Protein AF-A0A8S2STT7-F1 (afdb_monomer_lite)

pLDDT: mean 87.29, std 14.63, range [44.44, 97.62]

Organism: NCBI:txid392030

InterPro domains:
  IPR040108 Laa1/Sip1/HEATR5 [PTHR21663] (1-64)

Structure (mmCIF, N/CA/C/O backbone):
data_AF-A0A8S2STT7-F1
#
_entry.id   AF-A0A8S2STT7-F1
#
loop_
_atom_site.group_PDB
_atom_site.id
_atom_site.type_symbol
_atom_site.label_atom_id
_atom_site.label_alt_id
_atom_site.label_comp_id
_atom_site.label_asym_id
_atom_site.label_entity_id
_atom_site.label_seq_id
_atom_site.pdbx_PDB_ins_code
_atom_site.Cartn_x
_atom_site.Cartn_y
_atom_site.Cartn_z
_atom_site.occupancy
_atom_site.B_iso_or_equiv
_atom_site.auth_seq_id
_atom_site.auth_comp_id
_atom_site.auth_asym_id
_atom_site.auth_atom_id
_atom_site.pdbx_PDB_model_num
ATOM 1 N N . ASN A 1 1 ? -7.115 -4.067 19.451 1.00 57.41 1 ASN A N 1
ATOM 2 C CA . ASN A 1 1 ? -6.473 -3.173 18.471 1.00 57.41 1 ASN A CA 1
ATOM 3 C C . ASN A 1 1 ? -7.446 -2.845 17.380 1.00 57.41 1 ASN A C 1
ATOM 5 O O . ASN A 1 1 ? -7.914 -3.758 16.706 1.00 57.41 1 ASN A O 1
ATOM 9 N N . ASP A 1 2 ? -7.751 -1.565 17.239 1.00 84.44 2 ASP A N 1
ATOM 10 C CA . ASP A 1 2 ? -8.520 -1.063 16.114 1.00 84.44 2 ASP A CA 1
ATOM 11 C C . ASP A 1 2 ? -7.585 -0.973 14.895 1.00 84.44 2 ASP A C 1
ATOM 13 O O . ASP A 1 2 ? -6.484 -0.424 14.979 1.00 84.44 2 ASP A O 1
ATOM 17 N N . ILE A 1 3 ? -7.981 -1.550 13.757 1.00 90.81 3 ILE A N 1
ATOM 18 C CA . ILE A 1 3 ? -7.179 -1.498 12.522 1.00 90.81 3 ILE A CA 1
ATOM 19 C C . ILE A 1 3 ? -6.908 -0.049 12.098 1.00 90.81 3 ILE A C 1
ATOM 21 O O . ILE A 1 3 ? -5.843 0.243 11.550 1.00 90.81 3 ILE A O 1
ATOM 25 N N . ARG A 1 4 ? -7.823 0.868 12.434 1.00 91.62 4 ARG A N 1
ATOM 26 C CA . ARG A 1 4 ? -7.716 2.299 12.135 1.00 91.62 4 ARG A CA 1
ATOM 27 C C . ARG A 1 4 ? -6.529 2.956 12.838 1.00 91.62 4 ARG A C 1
ATOM 29 O O . ARG A 1 4 ? -5.896 3.826 12.252 1.00 91.62 4 ARG A O 1
ATOM 36 N N . GLU A 1 5 ? -6.164 2.503 14.039 1.00 94.44 5 GLU A N 1
ATOM 37 C CA . GLU A 1 5 ? -5.009 3.037 14.780 1.00 94.44 5 GLU A CA 1
ATOM 38 C C . GLU A 1 5 ? -3.677 2.656 14.120 1.00 94.44 5 GLU A C 1
ATOM 40 O O . GLU A 1 5 ? -2.720 3.429 14.124 1.00 94.44 5 GLU A O 1
ATOM 45 N N . CYS A 1 6 ? -3.603 1.459 13.532 1.00 95.44 6 CYS A N 1
ATOM 46 C CA . CYS A 1 6 ? -2.376 0.948 12.916 1.00 95.44 6 CYS A CA 1
ATOM 47 C C . CYS A 1 6 ? -2.281 1.253 11.414 1.00 95.44 6 CYS A C 1
ATOM 49 O O . CYS A 1 6 ? -1.191 1.180 10.839 1.00 95.44 6 CYS A O 1
ATOM 51 N N . GLN A 1 7 ? -3.397 1.588 10.765 1.00 96.81 7 GLN A N 1
ATOM 52 C CA . GLN A 1 7 ? -3.476 1.795 9.324 1.00 96.81 7 GLN A CA 1
ATOM 53 C C . GLN A 1 7 ? -2.451 2.798 8.773 1.00 96.81 7 GLN A C 1
ATOM 55 O O . GLN A 1 7 ? -1.808 2.444 7.783 1.00 96.81 7 GLN A O 1
ATOM 60 N N . PRO A 1 8 ? -2.223 3.989 9.367 1.00 96.12 8 PRO A N 1
ATOM 61 C CA . PRO A 1 8 ? -1.250 4.943 8.830 1.00 96.12 8 PRO A CA 1
ATOM 62 C C . PRO A 1 8 ? 0.153 4.340 8.691 1.00 96.12 8 PRO A C 1
ATOM 64 O O . PRO A 1 8 ? 0.809 4.516 7.665 1.00 96.12 8 PRO A O 1
ATOM 67 N N . ARG A 1 9 ? 0.574 3.541 9.681 1.00 97.00 9 ARG A N 1
ATOM 68 C CA . ARG A 1 9 ? 1.868 2.848 9.678 1.00 97.00 9 ARG A CA 1
ATOM 69 C C . ARG A 1 9 ? 1.939 1.769 8.598 1.00 97.00 9 ARG A C 1
ATOM 71 O O . ARG A 1 9 ? 2.961 1.631 7.934 1.00 97.00 9 ARG A O 1
ATOM 78 N N . ILE A 1 10 ? 0.862 1.007 8.405 1.00 96.62 10 ILE A N 1
ATOM 79 C CA . ILE A 1 10 ? 0.809 -0.036 7.369 1.00 96.62 10 ILE A CA 1
ATOM 80 C C . ILE A 1 10 ? 0.830 0.603 5.974 1.00 96.62 10 ILE A C 1
ATOM 82 O O . ILE A 1 10 ? 1.567 0.140 5.102 1.00 96.62 10 ILE A O 1
ATOM 86 N N . VAL A 1 11 ? 0.076 1.691 5.767 1.00 97.00 11 VAL A N 1
ATOM 87 C CA . VAL A 1 11 ? 0.108 2.469 4.518 1.00 97.00 11 VAL A CA 1
ATOM 88 C C . VAL A 1 11 ? 1.526 2.957 4.249 1.00 97.00 11 VAL A C 1
ATOM 90 O O . VAL A 1 11 ? 2.037 2.740 3.155 1.00 97.00 11 VAL A O 1
ATOM 93 N N . GLU A 1 12 ? 2.196 3.556 5.234 1.00 96.06 12 GLU A N 1
ATOM 94 C CA . GLU A 1 12 ? 3.575 4.023 5.080 1.00 96.06 12 GLU A CA 1
ATOM 95 C C . GLU A 1 12 ? 4.524 2.896 4.645 1.00 96.06 12 GLU A C 1
ATOM 97 O O . GLU A 1 12 ? 5.242 3.050 3.654 1.00 96.06 12 GLU A O 1
ATOM 102 N N . GLN A 1 13 ? 4.486 1.745 5.322 1.00 96.38 13 GLN A N 1
ATOM 103 C CA . GLN A 1 13 ? 5.330 0.591 4.996 1.00 96.38 13 GLN A CA 1
ATOM 104 C C . GLN A 1 13 ? 5.073 0.062 3.579 1.00 96.38 13 GLN A C 1
ATOM 106 O O . GLN A 1 13 ? 6.018 -0.203 2.833 1.00 96.38 13 GLN A O 1
ATOM 111 N N . LEU A 1 14 ? 3.805 -0.053 3.170 1.00 96.00 14 LEU A N 1
ATOM 112 C CA . LEU A 1 14 ? 3.444 -0.461 1.810 1.00 96.00 14 LEU A CA 1
ATOM 113 C C . LEU A 1 14 ? 3.910 0.575 0.777 1.00 96.00 14 LEU A C 1
ATOM 115 O O . LE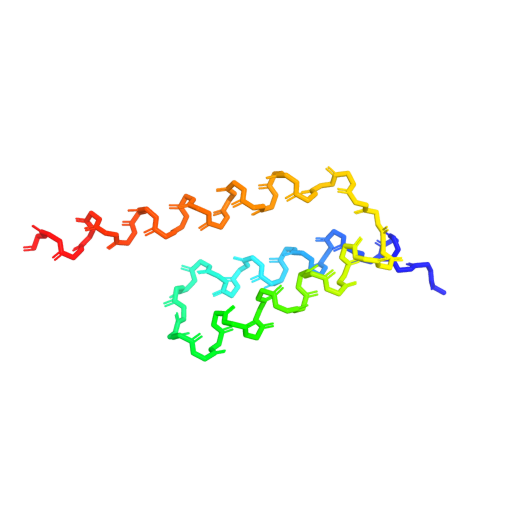U A 1 14 ? 4.459 0.205 -0.261 1.00 96.00 14 LEU A O 1
ATOM 119 N N . MET A 1 15 ? 3.774 1.869 1.072 1.00 94.75 15 MET A N 1
ATOM 120 C CA . MET A 1 15 ? 4.211 2.949 0.182 1.00 94.75 15 MET A CA 1
ATOM 121 C C . MET A 1 15 ? 5.735 3.068 0.073 1.00 94.75 15 MET A C 1
ATOM 123 O O . MET A 1 15 ? 6.237 3.493 -0.968 1.00 94.75 15 MET A O 1
ATOM 127 N N . GLN A 1 16 ? 6.497 2.678 1.096 1.00 93.50 16 GLN A N 1
ATOM 128 C CA . GLN A 1 16 ? 7.950 2.516 0.978 1.00 93.50 16 GLN A CA 1
ATOM 129 C C . GLN A 1 16 ? 8.296 1.417 -0.032 1.00 93.50 16 GLN A C 1
ATOM 131 O O . GLN A 1 16 ? 9.138 1.634 -0.899 1.00 93.50 16 GLN A O 1
ATOM 136 N N . GLN A 1 17 ? 7.587 0.282 -0.002 1.00 92.56 17 GLN A N 1
ATOM 137 C CA . GLN A 1 17 ? 7.785 -0.777 -0.997 1.00 92.56 17 GLN A CA 1
ATOM 138 C C . GLN A 1 17 ? 7.465 -0.299 -2.416 1.00 92.56 17 GLN A C 1
ATOM 140 O O . GLN A 1 17 ? 8.210 -0.614 -3.339 1.00 92.56 17 GLN A O 1
ATOM 145 N N . VAL A 1 18 ? 6.411 0.507 -2.599 1.00 90.50 18 VAL A N 1
ATOM 146 C CA . VAL A 1 18 ? 6.073 1.102 -3.906 1.00 90.50 18 VAL A CA 1
ATOM 147 C C . VAL A 1 18 ? 7.208 1.982 -4.440 1.00 90.50 18 VAL A C 1
ATOM 149 O O . VAL A 1 18 ? 7.507 1.898 -5.628 1.00 90.50 18 VAL A O 1
ATOM 152 N N . GLN A 1 19 ? 7.874 2.771 -3.589 1.00 88.56 19 GLN A N 1
ATOM 153 C CA . GLN A 1 19 ? 8.952 3.691 -3.992 1.00 88.56 19 GLN A CA 1
ATOM 154 C C . GLN A 1 19 ? 10.196 2.990 -4.551 1.00 88.56 19 GLN A C 1
ATOM 156 O O . GLN A 1 19 ? 10.800 3.498 -5.492 1.00 88.56 19 GLN A O 1
ATOM 161 N N . TYR A 1 20 ? 10.540 1.792 -4.067 1.00 87.81 20 TYR A N 1
ATOM 162 C CA . TYR A 1 20 ? 11.597 0.975 -4.691 1.00 87.81 20 TYR A CA 1
ATOM 163 C C . TYR A 1 20 ? 11.220 0.515 -6.115 1.00 87.81 20 TYR A C 1
ATOM 165 O O . TYR A 1 20 ? 12.055 0.056 -6.896 1.00 87.81 20 TYR A O 1
ATOM 173 N N . GLY A 1 21 ? 9.945 0.674 -6.477 1.00 83.50 21 GLY A N 1
ATOM 174 C CA . GLY A 1 21 ? 9.361 0.377 -7.771 1.00 83.50 21 GLY A CA 1
ATOM 175 C C . GLY A 1 21 ? 9.546 -1.087 -8.161 1.00 83.50 21 GLY A C 1
ATOM 176 O O . GLY A 1 21 ? 10.243 -1.378 -9.138 1.00 83.50 21 GLY A O 1
ATOM 177 N N . PRO A 1 22 ? 8.915 -1.998 -7.411 1.00 86.69 22 PRO A N 1
ATOM 178 C CA . PRO A 1 22 ? 9.095 -3.427 -7.563 1.00 86.69 22 PRO A CA 1
ATOM 179 C C . PRO A 1 22 ? 8.452 -3.921 -8.864 1.00 86.69 22 PRO A C 1
ATOM 181 O O . PRO A 1 22 ? 7.685 -3.200 -9.507 1.00 86.69 22 PRO A O 1
ATOM 184 N N . GLY A 1 23 ? 8.758 -5.154 -9.271 1.00 87.69 23 GLY A N 1
ATOM 185 C CA . GLY A 1 23 ? 8.203 -5.766 -10.484 1.00 87.69 23 GLY A CA 1
ATOM 186 C C . GLY A 1 23 ? 6.678 -5.989 -10.437 1.00 87.69 23 GLY A C 1
ATOM 187 O O . GLY A 1 23 ? 6.066 -5.867 -9.371 1.00 87.69 23 GLY A O 1
ATOM 188 N N . PRO A 1 24 ? 6.046 -6.350 -11.574 1.00 89.06 24 PRO A N 1
ATOM 189 C CA . PRO A 1 24 ? 4.589 -6.489 -11.682 1.00 89.06 24 PRO A CA 1
ATOM 190 C C . PRO A 1 24 ? 3.924 -7.358 -10.597 1.00 89.06 24 PRO A C 1
ATOM 192 O O . PRO A 1 24 ? 2.955 -6.883 -10.005 1.00 89.06 24 PRO A O 1
ATOM 195 N N . PRO A 1 25 ? 4.440 -8.558 -10.247 1.00 92.88 25 PRO A N 1
ATOM 196 C CA . PRO A 1 25 ? 3.793 -9.416 -9.247 1.00 92.88 25 PRO A CA 1
ATOM 197 C C . PRO A 1 25 ? 3.711 -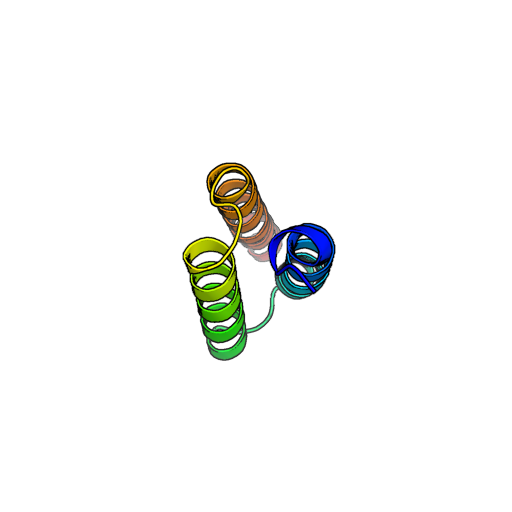8.767 -7.860 1.00 92.88 25 PRO A C 1
ATOM 199 O O . PRO A 1 25 ? 2.677 -8.813 -7.196 1.00 92.88 25 PRO A O 1
ATOM 202 N N . ILE A 1 26 ? 4.795 -8.108 -7.443 1.00 92.62 26 ILE A N 1
ATOM 203 C CA . ILE A 1 26 ? 4.877 -7.438 -6.144 1.00 92.62 26 ILE A CA 1
ATOM 204 C C . ILE A 1 26 ? 3.999 -6.184 -6.124 1.00 92.62 26 ILE A C 1
ATOM 206 O O . ILE A 1 26 ? 3.320 -5.939 -5.130 1.00 92.62 26 ILE A O 1
ATOM 210 N N . ARG A 1 27 ? 3.926 -5.421 -7.225 1.00 92.12 27 ARG A N 1
ATOM 211 C CA . ARG A 1 27 ? 2.991 -4.284 -7.326 1.00 92.12 27 ARG A CA 1
ATOM 212 C C . ARG A 1 27 ? 1.539 -4.726 -7.165 1.00 92.12 27 ARG A C 1
ATOM 214 O O . ARG A 1 27 ? 0.796 -4.088 -6.424 1.00 92.12 27 ARG A O 1
ATOM 221 N N . THR A 1 28 ? 1.142 -5.827 -7.807 1.00 94.44 28 THR A N 1
ATOM 222 C CA . THR A 1 28 ? -0.209 -6.388 -7.653 1.00 94.44 28 THR A CA 1
ATOM 223 C C . THR A 1 28 ? -0.485 -6.803 -6.209 1.00 94.44 28 THR A C 1
ATOM 225 O O . THR A 1 28 ? -1.564 -6.515 -5.694 1.00 94.44 28 THR A O 1
ATOM 228 N N . LEU A 1 29 ? 0.481 -7.439 -5.539 1.00 96.62 29 LEU A N 1
ATOM 229 C CA . LEU A 1 29 ? 0.349 -7.818 -4.131 1.00 96.62 29 LEU A CA 1
ATOM 230 C C . LEU A 1 29 ? 0.163 -6.592 -3.221 1.00 96.62 29 LEU A C 1
ATOM 232 O O . LEU A 1 29 ? -0.763 -6.570 -2.414 1.00 96.62 29 LEU A O 1
ATOM 236 N N . ILE A 1 30 ? 0.986 -5.551 -3.387 1.00 95.69 30 ILE A N 1
ATOM 237 C CA . ILE A 1 30 ? 0.871 -4.311 -2.604 1.00 95.69 30 ILE A CA 1
ATOM 238 C C . ILE A 1 30 ? -0.486 -3.636 -2.841 1.00 95.69 30 ILE A C 1
ATOM 240 O O . ILE A 1 30 ? -1.143 -3.237 -1.881 1.00 95.69 30 ILE A O 1
ATOM 244 N N . GLY A 1 31 ? -0.941 -3.558 -4.096 1.00 95.38 31 GLY A N 1
ATOM 245 C CA . GLY A 1 31 ? -2.248 -2.990 -4.432 1.00 95.38 31 GLY A CA 1
ATOM 246 C C . GLY A 1 31 ? -3.406 -3.729 -3.754 1.00 95.38 31 GLY A C 1
ATOM 247 O O . GLY A 1 31 ? -4.304 -3.092 -3.207 1.00 95.38 31 GLY A O 1
ATOM 248 N N . ARG A 1 32 ? -3.354 -5.067 -3.710 1.00 97.62 32 ARG A N 1
ATOM 249 C CA . ARG A 1 32 ? -4.337 -5.884 -2.978 1.00 97.62 32 ARG A CA 1
ATOM 250 C C . ARG A 1 32 ? -4.298 -5.612 -1.476 1.00 97.62 32 ARG A C 1
ATOM 252 O O . ARG A 1 32 ? -5.353 -5.470 -0.871 1.00 97.62 32 ARG A O 1
ATOM 259 N N . ASN A 1 33 ? -3.111 -5.487 -0.886 1.00 97.31 33 ASN A N 1
ATOM 260 C CA . ASN A 1 33 ? -2.976 -5.183 0.540 1.00 97.31 33 ASN A CA 1
ATOM 261 C C . ASN A 1 33 ? -3.558 -3.806 0.887 1.00 97.31 33 ASN A C 1
ATOM 263 O O . ASN A 1 33 ? -4.278 -3.692 1.876 1.00 97.31 33 ASN A O 1
ATOM 267 N N . LEU A 1 34 ? -3.298 -2.784 0.062 1.00 96.88 34 LEU A N 1
ATOM 268 C CA . LEU A 1 34 ? -3.895 -1.455 0.225 1.00 96.88 34 LEU A CA 1
ATOM 269 C C . LEU A 1 34 ? -5.423 -1.514 0.090 1.00 96.88 34 LEU A C 1
ATOM 271 O O . LEU A 1 34 ? -6.123 -0.978 0.943 1.00 96.88 34 LEU A O 1
ATOM 275 N N . ALA A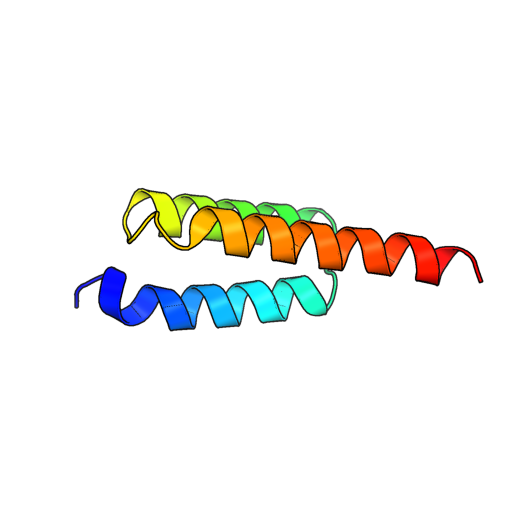 1 35 ? -5.948 -2.209 -0.925 1.00 96.75 35 ALA A N 1
ATOM 276 C CA . ALA A 1 35 ? -7.391 -2.367 -1.115 1.00 96.75 35 ALA A CA 1
ATOM 277 C C . ALA A 1 35 ? -8.065 -3.038 0.093 1.00 96.75 35 ALA A C 1
ATOM 279 O O . ALA A 1 35 ? -9.074 -2.540 0.589 1.00 96.75 35 ALA A O 1
ATOM 280 N N . THR A 1 36 ? -7.480 -4.120 0.611 1.00 97.12 36 THR A N 1
ATOM 281 C CA . THR A 1 36 ? -7.973 -4.785 1.824 1.00 97.12 36 THR A CA 1
ATOM 282 C C . THR A 1 36 ? -7.919 -3.848 3.027 1.00 97.12 36 THR A C 1
ATOM 284 O O . THR A 1 36 ? -8.905 -3.742 3.751 1.00 97.12 36 THR A O 1
ATOM 287 N N . LEU A 1 37 ? -6.805 -3.132 3.222 1.00 96.81 37 LEU A N 1
ATOM 288 C CA . LEU A 1 37 ? -6.621 -2.213 4.346 1.00 96.81 37 LEU A CA 1
ATOM 289 C C . LEU A 1 37 ? -7.676 -1.098 4.354 1.00 96.81 37 LEU A C 1
ATOM 291 O O . LEU A 1 37 ? -8.280 -0.849 5.391 1.00 96.81 37 LEU A O 1
ATOM 295 N N . PHE A 1 38 ? -7.948 -0.481 3.202 1.00 96.31 38 PHE A N 1
ATOM 296 C CA . PHE A 1 38 ? -8.974 0.561 3.078 1.00 96.31 38 PHE A CA 1
ATOM 297 C C . PHE A 1 38 ? -10.410 0.017 3.108 1.00 96.31 38 PHE A C 1
ATOM 299 O O . PHE A 1 38 ? -11.322 0.762 3.449 1.00 96.31 38 PHE A O 1
ATOM 306 N N . SER A 1 39 ? -10.629 -1.265 2.792 1.00 95.94 39 SER A N 1
ATOM 307 C CA . SER A 1 39 ? -11.952 -1.898 2.894 1.00 95.94 39 SER A CA 1
ATOM 308 C C . SER A 1 39 ? -12.389 -2.155 4.337 1.00 95.94 39 SER A C 1
ATOM 310 O O . SER A 1 39 ? -13.589 -2.230 4.589 1.00 95.94 39 SER A O 1
ATOM 312 N N . VAL A 1 40 ? -11.443 -2.363 5.257 1.00 94.81 40 VAL A N 1
ATOM 313 C CA . VAL A 1 40 ? -11.737 -2.675 6.670 1.00 94.81 40 VAL A CA 1
ATOM 314 C C . VAL A 1 40 ? -11.352 -1.546 7.629 1.00 94.81 40 VAL A C 1
ATOM 316 O O . VAL A 1 40 ? -11.728 -1.586 8.797 1.00 94.81 40 VAL A O 1
ATOM 319 N N . GLY A 1 41 ? -10.580 -0.568 7.154 1.00 94.75 41 GLY A N 1
ATOM 320 C CA . GLY A 1 41 ? -10.091 0.570 7.922 1.00 94.75 41 GLY A CA 1
ATOM 321 C C . GLY A 1 41 ? -10.776 1.891 7.565 1.00 94.75 41 GLY A C 1
ATOM 322 O O . GLY A 1 41 ? -11.947 1.930 7.201 1.00 94.75 41 GLY A O 1
ATOM 323 N N . ASP A 1 42 ? -10.042 2.989 7.707 1.00 94.81 42 ASP A N 1
ATOM 324 C CA . ASP A 1 42 ? -10.472 4.335 7.342 1.00 94.81 42 ASP A CA 1
ATOM 325 C C . ASP A 1 42 ? -10.309 4.566 5.827 1.00 94.81 42 ASP A C 1
ATOM 327 O O . ASP A 1 42 ? -9.177 4.582 5.345 1.00 94.81 42 ASP A O 1
ATOM 331 N N . PRO A 1 43 ? -11.384 4.771 5.051 1.00 94.88 43 PRO A N 1
ATOM 332 C CA . PRO A 1 43 ? -11.285 5.022 3.616 1.00 94.88 43 PRO A CA 1
ATOM 333 C C . PRO A 1 43 ? -10.808 6.443 3.271 1.00 94.88 43 PRO A C 1
ATOM 335 O O . PRO A 1 43 ? -10.415 6.679 2.127 1.00 94.88 43 PRO A O 1
ATOM 338 N N . PHE A 1 44 ? -10.815 7.394 4.215 1.00 95.06 44 PHE A N 1
ATOM 339 C CA . PHE A 1 44 ? -10.480 8.804 3.964 1.00 95.06 44 PHE A CA 1
ATOM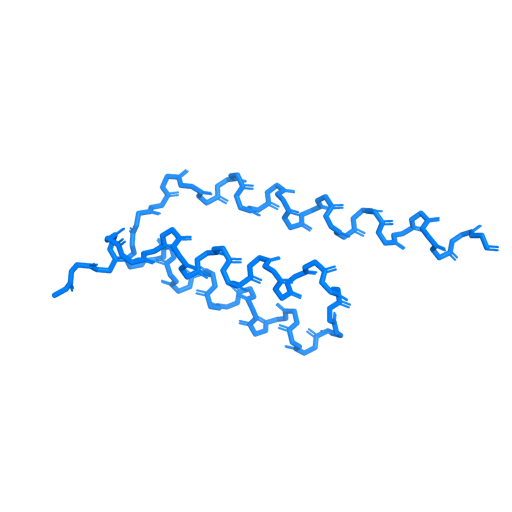 340 C C . PHE A 1 44 ? -9.120 9.032 3.259 1.00 95.06 44 PHE A C 1
ATOM 342 O O . PHE A 1 44 ? -9.066 9.820 2.311 1.00 95.06 44 PHE A O 1
ATOM 349 N N . PRO A 1 45 ? -8.021 8.327 3.604 1.00 95.62 45 PRO A N 1
ATOM 350 C CA . PRO A 1 45 ? -6.716 8.518 2.965 1.00 95.62 45 PRO A CA 1
ATOM 351 C C . PRO A 1 45 ? -6.577 7.845 1.589 1.00 95.62 45 PRO A C 1
ATOM 353 O O . PRO A 1 45 ? -5.511 7.956 0.967 1.00 95.62 45 PRO A O 1
ATOM 356 N N . LEU A 1 46 ? -7.592 7.113 1.111 1.00 95.75 46 LEU A N 1
ATOM 357 C CA . LEU A 1 46 ? -7.496 6.284 -0.096 1.0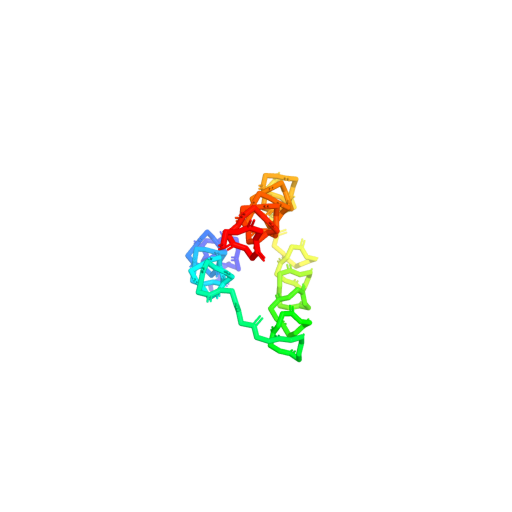0 95.75 46 LEU A CA 1
ATOM 358 C C . LEU A 1 46 ? -7.090 7.110 -1.320 1.00 95.75 46 LEU A C 1
ATOM 360 O O . LEU A 1 46 ? -6.165 6.732 -2.037 1.00 95.75 46 LEU A O 1
ATOM 364 N N . PHE A 1 47 ? -7.737 8.260 -1.528 1.00 95.62 47 PHE A N 1
ATOM 365 C CA . PHE A 1 47 ? -7.466 9.127 -2.676 1.00 95.62 47 PHE A CA 1
ATOM 366 C C . PHE A 1 47 ? -6.008 9.609 -2.706 1.00 95.62 47 PHE A C 1
ATOM 368 O O . PHE A 1 47 ? -5.326 9.463 -3.720 1.00 95.62 47 PHE A O 1
ATOM 375 N N . ASN A 1 48 ? -5.498 10.097 -1.570 1.00 95.19 48 ASN A N 1
ATOM 376 C CA . ASN A 1 48 ? -4.105 10.536 -1.448 1.00 95.19 48 ASN A CA 1
ATOM 377 C C . ASN A 1 48 ? -3.124 9.384 -1.704 1.00 95.19 48 ASN A C 1
ATOM 379 O O . ASN A 1 48 ? -2.095 9.570 -2.354 1.00 95.19 48 ASN A O 1
ATOM 383 N N . THR A 1 49 ? -3.456 8.182 -1.230 1.00 95.38 49 THR A N 1
ATOM 384 C CA . THR A 1 49 ? -2.618 6.992 -1.429 1.00 95.38 49 THR A CA 1
ATOM 385 C C . THR A 1 49 ? -2.555 6.591 -2.902 1.00 95.38 49 THR A C 1
ATOM 387 O O . THR A 1 49 ? -1.466 6.350 -3.421 1.00 95.38 49 THR A O 1
ATOM 390 N N . VAL A 1 50 ? -3.696 6.592 -3.602 1.00 93.94 50 VAL A N 1
ATOM 391 C CA . VAL A 1 50 ? -3.764 6.326 -5.049 1.00 93.94 50 VAL A CA 1
ATOM 392 C C . VAL A 1 50 ? -2.978 7.371 -5.839 1.00 93.94 50 VAL A C 1
ATOM 394 O O . VAL A 1 50 ? -2.206 7.003 -6.726 1.00 93.94 50 VAL A O 1
ATOM 397 N N . ASN A 1 51 ? -3.115 8.657 -5.500 1.00 92.88 51 ASN A N 1
ATOM 398 C CA . ASN A 1 51 ? -2.359 9.716 -6.167 1.00 92.88 51 ASN A CA 1
ATOM 399 C C . ASN A 1 51 ? -0.845 9.496 -6.026 1.00 92.88 51 ASN A C 1
ATOM 401 O O . ASN A 1 51 ? -0.124 9.514 -7.021 1.00 92.88 51 ASN A O 1
ATOM 405 N N . ARG A 1 52 ? -0.381 9.160 -4.818 1.00 91.25 52 ARG A N 1
ATOM 406 C CA . ARG A 1 52 ? 1.033 8.858 -4.563 1.00 91.25 52 ARG A CA 1
ATOM 407 C C . ARG A 1 52 ? 1.522 7.627 -5.335 1.00 91.25 52 ARG A C 1
ATOM 409 O O . ARG A 1 52 ? 2.655 7.616 -5.811 1.00 91.25 52 ARG A O 1
ATOM 416 N N . CYS A 1 53 ? 0.693 6.592 -5.503 1.00 90.38 53 CYS A N 1
ATOM 417 C CA . CYS A 1 53 ? 1.027 5.465 -6.384 1.00 90.38 53 CYS A CA 1
ATOM 418 C C . CYS A 1 53 ? 1.221 5.918 -7.841 1.00 90.38 53 CYS A C 1
ATOM 420 O O . CYS A 1 53 ? 2.184 5.498 -8.483 1.00 90.38 53 CYS A O 1
ATOM 422 N N . ASN A 1 54 ? 0.340 6.786 -8.35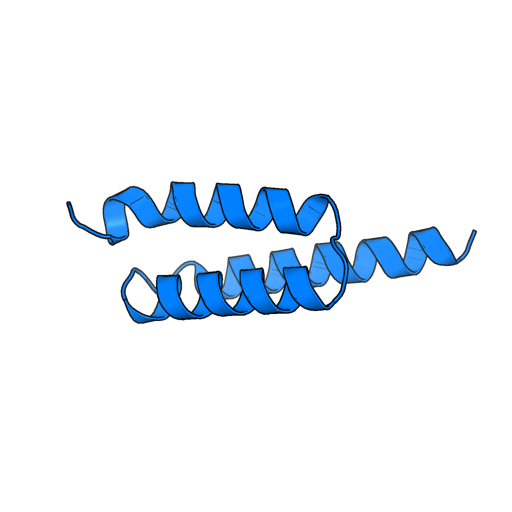0 1.00 89.19 54 ASN A N 1
ATOM 423 C CA . ASN A 1 54 ? 0.434 7.312 -9.714 1.00 89.19 54 ASN A CA 1
ATOM 424 C C . ASN A 1 54 ? 1.700 8.152 -9.921 1.00 89.19 54 ASN A C 1
ATOM 426 O O . ASN A 1 54 ? 2.355 8.014 -10.953 1.00 89.19 54 ASN A O 1
ATOM 430 N N . GLU A 1 55 ? 2.082 8.974 -8.942 1.00 87.88 55 GLU A N 1
ATOM 431 C CA . GLU A 1 55 ? 3.315 9.772 -8.991 1.00 87.88 55 GLU A CA 1
ATOM 432 C C . GLU A 1 55 ? 4.567 8.891 -9.103 1.00 87.88 55 GLU A C 1
ATOM 434 O O . GLU A 1 55 ? 5.429 9.147 -9.947 1.00 87.88 55 GLU A O 1
ATOM 439 N N . VAL A 1 56 ? 4.643 7.804 -8.325 1.00 82.81 56 VAL A N 1
ATOM 440 C CA . VAL A 1 56 ? 5.771 6.856 -8.392 1.00 82.81 56 VAL A CA 1
ATOM 441 C C . VAL A 1 56 ? 5.848 6.160 -9.754 1.00 82.81 56 VAL A C 1
ATOM 443 O O . VAL A 1 56 ? 6.940 5.975 -10.296 1.00 82.81 56 VAL A O 1
ATOM 446 N N . LEU A 1 57 ? 4.704 5.781 -10.331 1.00 75.12 57 LEU A N 1
ATOM 447 C CA . LEU A 1 57 ? 4.661 5.172 -11.665 1.00 75.12 57 LEU A CA 1
ATOM 448 C C . LEU A 1 57 ? 5.085 6.166 -12.753 1.00 75.12 57 LEU A C 1
ATOM 450 O O . LEU A 1 57 ? 5.841 5.796 -13.650 1.00 75.12 57 LEU A O 1
ATOM 454 N N . LYS A 1 58 ? 4.644 7.424 -12.649 1.00 72.75 58 LYS A N 1
ATOM 455 C CA . LYS A 1 58 ? 4.963 8.487 -13.608 1.00 72.75 58 LYS A CA 1
ATOM 456 C C . LYS A 1 58 ? 6.452 8.850 -13.593 1.00 72.75 58 LYS A C 1
ATOM 458 O O . LYS A 1 58 ? 7.060 8.943 -14.652 1.00 72.75 58 LYS A O 1
ATOM 463 N N . SER A 1 59 ? 7.055 8.963 -12.408 1.00 60.12 59 SER A N 1
ATOM 464 C CA . SER A 1 59 ? 8.484 9.284 -12.247 1.00 60.12 59 SER A CA 1
ATOM 465 C C . SER A 1 59 ? 9.422 8.217 -12.847 1.00 60.12 59 SER A C 1
ATOM 467 O O . SER A 1 59 ? 10.510 8.538 -13.331 1.00 60.12 59 SER A O 1
ATOM 469 N N . LYS A 1 60 ? 8.998 6.945 -12.891 1.00 57.03 60 LYS A N 1
ATOM 470 C CA . LYS A 1 60 ? 9.778 5.872 -13.533 1.00 57.03 60 LYS A CA 1
ATOM 471 C C . LYS A 1 60 ? 9.751 5.902 -15.065 1.00 57.03 60 LYS A C 1
ATOM 473 O O . LYS A 1 60 ? 10.716 5.440 -15.668 1.00 57.03 60 LYS A O 1
ATOM 478 N N . ASP A 1 61 ? 8.706 6.448 -15.689 1.00 56.09 61 ASP A N 1
ATOM 479 C CA . ASP A 1 61 ? 8.625 6.572 -17.156 1.00 56.09 61 ASP A CA 1
ATOM 480 C C . ASP A 1 61 ? 9.626 7.607 -17.700 1.00 56.09 61 ASP A C 1
ATOM 482 O O . ASP A 1 61 ? 10.182 7.436 -18.781 1.00 56.09 61 ASP A O 1
ATOM 486 N N . GLU A 1 62 ? 9.920 8.649 -16.918 1.00 50.59 62 GLU A N 1
ATOM 487 C CA . GLU A 1 62 ? 10.895 9.685 -17.288 1.00 50.59 62 GLU A CA 1
ATOM 488 C C . GLU A 1 62 ? 12.347 9.211 -17.133 1.00 50.59 62 GLU A C 1
ATOM 490 O O . GLU A 1 62 ? 13.205 9.586 -17.926 1.00 50.59 62 GLU A O 1
ATOM 495 N N . THR A 1 63 ? 12.623 8.328 -16.166 1.00 50.69 63 THR A N 1
ATOM 496 C CA . THR A 1 63 ? 13.979 7.792 -15.934 1.00 50.69 63 THR A CA 1
ATOM 497 C C . THR A 1 63 ? 14.397 6.777 -17.006 1.00 50.69 63 THR A C 1
ATOM 499 O O . THR A 1 63 ? 15.574 6.667 -17.317 1.00 50.69 63 THR A O 1
ATOM 502 N N . ALA A 1 64 ? 13.447 6.044 -17.597 1.00 52.16 64 ALA A N 1
ATOM 503 C CA . ALA A 1 64 ? 13.720 5.075 -18.665 1.00 52.16 64 ALA A CA 1
ATOM 504 C C . ALA A 1 64 ? 13.938 5.717 -20.055 1.00 52.16 64 ALA A C 1
ATOM 506 O O . ALA A 1 64 ? 14.137 4.996 -21.032 1.00 52.16 64 ALA A O 1
ATOM 507 N N . LYS A 1 65 ? 13.851 7.051 -20.155 1.00 46.62 65 LYS A N 1
ATOM 508 C CA . LYS A 1 65 ? 13.985 7.830 -21.399 1.00 46.62 65 LYS A CA 1
ATOM 509 C C . LYS A 1 65 ? 15.324 8.575 -21.535 1.00 46.62 65 LYS A C 1
ATOM 511 O O . LYS A 1 65 ? 15.486 9.300 -22.516 1.00 46.62 65 LYS A O 1
ATOM 516 N N . LEU A 1 66 ? 16.258 8.399 -20.596 1.00 44.44 66 LEU A N 1
ATOM 517 C CA . LEU A 1 66 ? 17.664 8.821 -20.710 1.00 44.44 66 LEU A CA 1
ATOM 518 C C . LEU A 1 66 ? 18.571 7.606 -20.923 1.00 44.44 66 LEU A C 1
ATOM 520 O O . LEU A 1 66 ? 19.570 7.770 -21.655 1.00 44.44 66 LEU A O 1
#

Secondary structure (DSSP, 8-state):
--HHHHHHHHHHHHHHHHHT---HHHHHHHHHHHHHHHHHS--TTHHHHHHHHHHHHHHHHHHTT-

Sequence (66 aa):
NDIRECQPRIVEQLMQQVQYGPGPPIRTLIGRNLATLFSVGDPFPLFNTVNRCNEVLKSKDETAKL

Foldseek 3Di:
DQLQVCLVVLLVVLLVVCLVPDDDVSVVVSVVVLVVSCVRYPVVCVVVSVVSSVVSVVVVVVVVVD

Radius of gyration: 12.85 Å; chains: 1; bounding box: 30×20×40 Å